Protein AF-A0A7X8E160-F1 (afdb_monomer)

Structure (mmCIF, N/CA/C/O backbone):
data_AF-A0A7X8E160-F1
#
_entry.id   AF-A0A7X8E160-F1
#
loop_
_atom_site.group_PDB
_atom_site.id
_atom_site.type_symbol
_atom_site.label_atom_id
_atom_site.label_alt_id
_atom_site.label_comp_id
_atom_site.label_asym_id
_atom_site.label_entity_id
_atom_site.label_seq_id
_atom_site.pdbx_PDB_ins_cod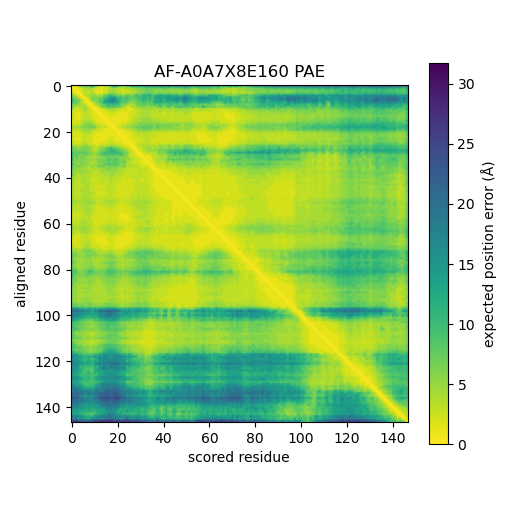e
_atom_site.Cartn_x
_atom_site.Cartn_y
_atom_site.Cartn_z
_atom_site.occupancy
_atom_site.B_iso_or_equiv
_atom_site.auth_seq_id
_atom_site.auth_comp_id
_atom_site.auth_asym_id
_atom_site.auth_atom_id
_atom_site.pdbx_PDB_model_num
ATOM 1 N N . MET A 1 1 ? -22.029 -0.837 1.618 1.00 83.19 1 MET A N 1
ATOM 2 C CA . MET A 1 1 ? -20.643 -0.460 1.248 1.00 83.19 1 MET A CA 1
ATOM 3 C C . MET A 1 1 ? -20.692 0.790 0.393 1.00 83.19 1 MET A C 1
ATOM 5 O O . MET A 1 1 ? -21.589 0.879 -0.434 1.00 83.19 1 MET A O 1
ATOM 9 N N . ALA A 1 2 ? -19.753 1.718 0.572 1.00 87.62 2 ALA A N 1
ATOM 10 C CA . ALA A 1 2 ? -19.629 2.922 -0.254 1.00 87.62 2 ALA A CA 1
ATOM 11 C C . ALA A 1 2 ? -18.237 2.970 -0.908 1.00 87.62 2 ALA A C 1
ATOM 13 O O . ALA A 1 2 ? -17.261 2.653 -0.225 1.00 87.62 2 ALA A O 1
ATOM 14 N N . PRO A 1 3 ? -18.114 3.305 -2.206 1.00 89.56 3 PRO A N 1
ATOM 15 C CA . PRO A 1 3 ? -16.815 3.401 -2.864 1.00 89.56 3 PRO A CA 1
ATOM 16 C C . PRO A 1 3 ? -16.003 4.573 -2.305 1.00 89.56 3 PRO A C 1
ATOM 18 O O . PRO A 1 3 ? -16.549 5.638 -2.018 1.00 89.56 3 PRO A O 1
ATOM 21 N N . LEU A 1 4 ? -14.695 4.372 -2.174 1.00 86.88 4 LEU A N 1
ATOM 22 C CA . LEU A 1 4 ? -13.735 5.407 -1.807 1.00 86.88 4 LEU A CA 1
ATOM 23 C C . LEU A 1 4 ? -12.943 5.803 -3.049 1.00 86.88 4 LEU A C 1
ATOM 25 O O . LEU A 1 4 ? -12.505 4.950 -3.821 1.00 86.88 4 LEU A O 1
ATOM 29 N N . SER A 1 5 ? -12.766 7.105 -3.240 1.00 77.06 5 SER A N 1
ATOM 30 C CA . SER A 1 5 ? -11.928 7.642 -4.308 1.00 77.06 5 SER A CA 1
ATOM 31 C C . SER A 1 5 ? -10.453 7.357 -4.029 1.00 77.06 5 SER A C 1
ATOM 33 O O . SER A 1 5 ? -9.980 7.603 -2.922 1.00 77.06 5 SER A O 1
ATOM 35 N N . GLY A 1 6 ? -9.720 6.902 -5.047 1.00 66.00 6 GLY A N 1
ATOM 36 C CA . GLY A 1 6 ? -8.268 6.731 -4.992 1.00 66.00 6 GLY A CA 1
ATOM 37 C C . GLY A 1 6 ? -7.794 5.362 -5.482 1.00 66.00 6 GLY A C 1
ATOM 38 O O . GLY A 1 6 ? -8.471 4.353 -5.304 1.00 66.00 6 GLY A O 1
ATOM 39 N N . GLY A 1 7 ? -6.598 5.346 -6.078 1.00 66.19 7 GLY A N 1
ATOM 40 C CA . GLY A 1 7 ? -5.956 4.149 -6.629 1.00 66.19 7 GLY A CA 1
ATOM 41 C C . GLY A 1 7 ? -6.410 3.813 -8.053 1.00 66.19 7 GLY A C 1
ATOM 42 O O . GLY A 1 7 ? -7.596 3.743 -8.349 1.00 66.19 7 GLY A O 1
ATOM 43 N N . THR A 1 8 ? -5.452 3.583 -8.952 1.00 67.06 8 THR A N 1
ATOM 44 C CA . THR A 1 8 ? -5.711 3.117 -10.330 1.00 67.06 8 THR A CA 1
ATOM 45 C C . THR A 1 8 ? -5.777 1.592 -10.425 1.00 67.06 8 THR A C 1
ATOM 47 O O . THR A 1 8 ? -6.452 1.048 -11.292 1.00 67.06 8 THR A O 1
ATOM 50 N N . THR A 1 9 ? -5.086 0.891 -9.524 1.00 71.06 9 THR A N 1
ATOM 51 C CA . THR A 1 9 ? -4.893 -0.569 -9.560 1.00 71.06 9 THR A CA 1
ATOM 52 C C . THR A 1 9 ? -5.645 -1.326 -8.471 1.00 71.06 9 THR A C 1
ATOM 54 O O . THR A 1 9 ? -5.847 -2.529 -8.595 1.00 71.06 9 THR A O 1
ATOM 57 N N . ASN A 1 10 ? -6.073 -0.661 -7.401 1.00 80.44 10 ASN A N 1
ATOM 58 C CA . ASN A 1 10 ? -6.889 -1.275 -6.357 1.00 80.44 10 ASN A CA 1
ATOM 59 C C . ASN A 1 10 ? -8.145 -0.441 -6.170 1.00 80.44 10 ASN A C 1
ATOM 61 O O . ASN A 1 10 ? -8.089 0.784 -6.236 1.00 80.44 10 ASN A O 1
ATOM 65 N N . ARG A 1 11 ? -9.258 -1.111 -5.895 1.00 89.31 11 ARG A N 1
ATOM 66 C CA . ARG A 1 11 ? -10.513 -0.450 -5.559 1.00 89.31 11 ARG A CA 1
ATOM 67 C C . ARG A 1 11 ? -10.679 -0.482 -4.044 1.00 89.31 11 ARG A C 1
ATOM 69 O O . ARG A 1 11 ? -10.377 -1.497 -3.412 1.00 89.31 11 ARG A O 1
ATOM 76 N N . SER A 1 12 ? -11.125 0.628 -3.471 1.00 91.56 12 SER A N 1
ATOM 77 C CA . SER A 1 12 ? -11.318 0.768 -2.030 1.00 91.56 12 SER A CA 1
ATOM 78 C C . SER A 1 12 ? -12.769 1.102 -1.710 1.00 91.56 12 SER A C 1
ATOM 80 O O . SER A 1 12 ? -13.423 1.833 -2.452 1.00 91.56 12 SER A O 1
ATOM 82 N N . TRP A 1 13 ? -13.272 0.576 -0.598 1.00 93.44 13 TRP A N 1
ATOM 83 C CA . TRP A 1 13 ? -14.622 0.826 -0.111 1.00 93.44 13 TRP A CA 1
ATOM 84 C C . TRP A 1 13 ? -14.626 1.013 1.395 1.00 93.44 13 TRP A C 1
ATOM 86 O O . TRP A 1 13 ? -13.906 0.335 2.125 1.00 93.44 13 TRP A O 1
ATOM 96 N N . GLN A 1 14 ? -15.537 1.854 1.864 1.00 94.81 14 GLN A N 1
ATOM 97 C CA . GLN A 1 14 ? -15.988 1.812 3.240 1.00 94.81 14 GLN A CA 1
ATOM 98 C C . GLN A 1 14 ? -16.995 0.667 3.382 1.00 94.81 14 GLN A C 1
ATOM 100 O O . GLN A 1 14 ? -18.066 0.660 2.756 1.00 94.81 14 GLN A O 1
ATOM 105 N N . LEU A 1 15 ? -16.661 -0.300 4.228 1.00 96.00 15 LEU A N 1
ATOM 106 C CA . LEU A 1 15 ? -17.572 -1.335 4.693 1.00 96.00 15 LEU A CA 1
ATOM 107 C C . LEU A 1 15 ? -18.143 -0.901 6.046 1.00 96.00 15 LEU A C 1
ATOM 109 O O . LEU A 1 15 ? -17.419 -0.429 6.916 1.00 96.00 15 LEU A O 1
ATOM 113 N N . THR A 1 16 ? -19.454 -1.015 6.220 1.00 96.31 16 THR A N 1
ATOM 114 C CA . THR A 1 16 ? -20.136 -0.729 7.487 1.00 96.31 16 THR A CA 1
ATOM 115 C C . THR A 1 16 ? -20.971 -1.944 7.837 1.00 96.31 16 THR A C 1
ATOM 117 O O . THR A 1 16 ? -21.665 -2.480 6.976 1.00 96.31 16 THR A O 1
ATOM 120 N N . THR A 1 17 ? -20.822 -2.393 9.074 1.00 94.31 17 THR A N 1
ATOM 121 C CA . THR A 1 17 ? -21.442 -3.585 9.656 1.00 94.31 17 THR A CA 1
ATOM 122 C C . THR A 1 17 ? -21.891 -3.245 11.075 1.00 94.31 17 THR A C 1
ATOM 124 O O . THR A 1 17 ? -21.490 -2.205 11.605 1.00 94.31 17 THR A O 1
ATOM 127 N N . ASP A 1 18 ? -22.622 -4.144 11.723 1.00 95.69 18 ASP A N 1
ATOM 128 C CA . ASP A 1 18 ? -23.023 -3.974 13.125 1.00 95.69 18 ASP A CA 1
ATOM 129 C C . ASP A 1 18 ? -21.815 -3.896 14.075 1.00 95.69 18 ASP A C 1
ATOM 131 O O . ASP A 1 18 ? -21.879 -3.250 15.118 1.00 95.69 18 ASP A O 1
ATOM 135 N N . SER A 1 19 ? -20.677 -4.491 13.694 1.00 93.06 19 SER A N 1
ATOM 136 C CA . SER A 1 19 ? -19.429 -4.447 14.465 1.00 93.06 19 SER A CA 1
ATOM 137 C C . SER A 1 19 ? -18.571 -3.204 14.199 1.00 93.06 19 SER A C 1
ATOM 139 O O . SER A 1 19 ? -17.517 -3.049 14.817 1.00 93.06 19 SER A O 1
ATOM 141 N N . GLY A 1 20 ? -18.991 -2.318 13.287 1.00 95.00 20 GLY A N 1
ATOM 142 C CA . GLY A 1 20 ? -18.323 -1.049 13.007 1.00 95.00 20 GLY A CA 1
ATOM 143 C C . GLY A 1 20 ? -18.010 -0.794 11.532 1.00 95.00 20 GLY A C 1
ATOM 144 O O . GLY A 1 20 ? -18.577 -1.401 10.615 1.00 95.00 20 GLY A O 1
ATOM 145 N N . ARG A 1 21 ? -17.105 0.168 11.313 1.00 97.12 21 ARG A N 1
ATOM 146 C CA . ARG A 1 21 ? -16.632 0.600 9.991 1.00 97.12 21 ARG A CA 1
ATOM 147 C C . ARG A 1 21 ? -15.249 0.033 9.708 1.00 97.12 21 ARG A C 1
ATOM 149 O O . ARG A 1 21 ? -14.405 -0.002 10.598 1.00 97.12 21 ARG A O 1
ATOM 156 N N . TYR A 1 22 ? -15.017 -0.326 8.452 1.00 97.06 22 TYR A N 1
ATOM 157 C CA . TYR A 1 22 ? -13.760 -0.892 7.978 1.00 97.06 22 TYR A CA 1
ATOM 158 C C . TYR A 1 22 ? -13.402 -0.355 6.600 1.00 97.06 22 TYR A C 1
ATOM 160 O O . TYR A 1 22 ? -14.279 0.004 5.806 1.00 97.06 22 TYR A O 1
ATOM 168 N N . TRP A 1 23 ? -12.109 -0.364 6.297 1.00 95.19 23 TRP A N 1
ATOM 169 C CA . TRP A 1 23 ? -11.612 -0.114 4.952 1.00 95.19 23 TRP A CA 1
ATOM 170 C C . TRP A 1 23 ? -11.425 -1.444 4.223 1.00 95.19 23 TRP A C 1
ATOM 172 O O . TRP A 1 23 ? -10.592 -2.263 4.608 1.00 95.19 23 TRP A O 1
ATOM 182 N N . LEU A 1 24 ? -12.187 -1.664 3.155 1.00 94.88 24 LEU A N 1
ATOM 183 C CA . LEU A 1 24 ? -12.037 -2.817 2.273 1.00 94.88 24 LEU A CA 1
ATOM 184 C C . LEU A 1 24 ? -11.225 -2.418 1.042 1.00 94.88 24 LEU A C 1
ATOM 186 O O . LEU A 1 24 ? -11.628 -1.528 0.299 1.00 94.88 24 LEU A O 1
ATOM 190 N N . ARG A 1 25 ? -10.127 -3.123 0.784 1.00 93.38 25 ARG A N 1
ATOM 191 C CA . ARG A 1 25 ? -9.358 -3.051 -0.462 1.00 93.38 25 ARG A CA 1
ATOM 192 C C . ARG A 1 25 ? -9.573 -4.341 -1.248 1.00 93.38 25 ARG A C 1
ATOM 194 O O . ARG A 1 25 ? -9.334 -5.428 -0.722 1.00 93.38 25 ARG A O 1
ATOM 201 N N . LEU A 1 26 ? -9.987 -4.207 -2.508 1.00 91.81 26 LEU A N 1
ATOM 202 C CA . LEU A 1 26 ? -9.973 -5.301 -3.481 1.00 91.81 26 LEU A CA 1
ATOM 203 C C . LEU A 1 26 ? -8.882 -5.041 -4.520 1.00 91.81 26 LEU A C 1
ATOM 205 O O . LEU A 1 26 ? -8.802 -3.962 -5.117 1.00 91.81 26 LEU A O 1
ATOM 209 N N . GLY A 1 27 ? -8.033 -6.043 -4.709 1.00 86.75 27 GLY A N 1
ATOM 210 C CA . GLY A 1 27 ? -6.969 -6.048 -5.698 1.00 86.75 27 GLY A CA 1
ATOM 211 C C . GLY A 1 27 ? -7.474 -6.059 -7.143 1.00 86.75 27 GLY A C 1
ATOM 212 O O . GLY A 1 27 ? -8.633 -6.376 -7.409 1.00 86.75 27 GLY A O 1
ATOM 213 N N . CYS A 1 28 ? -6.590 -5.718 -8.083 1.00 84.56 28 CYS A N 1
ATOM 214 C CA . CYS A 1 28 ? -6.819 -5.952 -9.508 1.00 84.56 28 CYS A CA 1
ATOM 215 C C . CYS A 1 28 ? -6.905 -7.450 -9.838 1.00 84.56 28 CYS A C 1
ATOM 217 O O . CYS A 1 28 ? -6.362 -8.284 -9.115 1.00 84.56 28 CYS A O 1
ATOM 219 N N . GLU A 1 29 ? -7.548 -7.757 -10.966 1.00 78.31 29 GLU A N 1
ATOM 220 C CA . GLU A 1 29 ? -7.774 -9.126 -11.453 1.00 78.31 29 GLU A CA 1
ATOM 221 C C . GLU A 1 29 ? -6.493 -9.842 -11.908 1.00 78.31 29 GLU A C 1
ATOM 223 O O . GLU A 1 29 ? -6.439 -11.062 -11.832 1.00 78.31 29 GLU A O 1
ATOM 228 N N . ALA A 1 30 ? -5.460 -9.102 -12.331 1.00 80.25 30 ALA A N 1
ATOM 229 C CA . ALA A 1 30 ? -4.198 -9.657 -12.834 1.00 80.25 30 ALA A CA 1
ATOM 230 C C . ALA A 1 30 ? -2.974 -9.019 -12.138 1.00 80.25 30 ALA A C 1
ATOM 232 O O . ALA A 1 30 ? -2.258 -8.213 -12.746 1.00 80.25 30 ALA A O 1
ATOM 233 N N . PRO A 1 31 ? -2.754 -9.286 -10.834 1.00 79.38 31 PRO A N 1
ATOM 234 C CA . PRO A 1 31 ? -1.653 -8.698 -10.067 1.00 79.38 31 PRO A CA 1
ATOM 235 C C . PRO A 1 31 ? -0.272 -9.092 -10.605 1.00 79.38 31 PRO A C 1
ATOM 237 O O . PRO A 1 31 ? 0.649 -8.277 -10.576 1.00 79.38 31 PRO A O 1
ATOM 240 N N . GLU A 1 32 ? -0.129 -10.299 -11.150 1.00 81.75 32 GLU A N 1
ATOM 241 C CA . GLU A 1 32 ? 1.109 -10.803 -11.743 1.00 81.75 32 GLU A CA 1
ATOM 242 C C . GLU A 1 32 ? 1.553 -9.989 -12.957 1.00 81.75 32 GLU A C 1
ATOM 244 O O . GLU A 1 32 ? 2.747 -9.761 -13.112 1.00 81.75 32 GLU A O 1
ATOM 249 N N . ARG A 1 33 ? 0.616 -9.456 -13.756 1.00 82.19 33 ARG A N 1
ATOM 250 C CA . ARG A 1 33 ? 0.928 -8.545 -14.874 1.00 82.19 33 ARG A CA 1
ATOM 251 C C . ARG A 1 33 ? 1.529 -7.222 -14.409 1.00 82.19 33 ARG A C 1
ATOM 253 O O . ARG A 1 33 ? 2.174 -6.528 -15.188 1.00 82.19 33 ARG A O 1
ATOM 260 N N . LEU A 1 34 ? 1.305 -6.859 -13.152 1.00 81.50 34 LEU A N 1
ATOM 261 C CA . LEU A 1 34 ? 1.871 -5.666 -12.534 1.00 81.50 34 LEU A CA 1
ATOM 262 C C . LEU A 1 34 ? 3.099 -5.988 -11.670 1.00 81.50 34 LEU A C 1
ATOM 264 O O . LEU A 1 34 ? 3.590 -5.103 -10.969 1.00 81.50 34 LEU A O 1
ATOM 268 N N . GLY A 1 35 ? 3.564 -7.246 -11.675 1.00 82.56 35 GLY A N 1
ATOM 269 C CA . GLY A 1 35 ? 4.615 -7.750 -10.789 1.00 82.56 35 GLY A CA 1
ATOM 270 C C . GLY A 1 35 ? 4.271 -7.633 -9.298 1.00 82.56 35 GLY A C 1
ATOM 271 O O . GLY A 1 35 ? 5.164 -7.497 -8.467 1.00 82.56 35 GLY A O 1
ATOM 272 N N . ILE A 1 36 ? 2.982 -7.646 -8.939 1.00 83.88 36 ILE A N 1
ATOM 273 C CA . ILE A 1 36 ? 2.530 -7.510 -7.550 1.00 83.88 36 ILE A CA 1
ATOM 274 C C . ILE A 1 36 ? 2.574 -8.872 -6.850 1.00 83.88 36 ILE A C 1
ATOM 276 O O . ILE A 1 36 ? 1.837 -9.793 -7.205 1.00 83.88 36 ILE A O 1
ATOM 280 N N . ASN A 1 37 ? 3.358 -8.966 -5.775 1.00 85.50 37 ASN A N 1
ATOM 281 C CA . ASN A 1 37 ? 3.348 -10.108 -4.863 1.00 85.50 37 ASN A CA 1
ATOM 282 C C . ASN A 1 37 ? 2.459 -9.821 -3.639 1.00 85.50 37 ASN A C 1
ATOM 284 O O . ASN A 1 37 ? 2.863 -9.135 -2.701 1.00 85.50 37 ASN A O 1
ATOM 288 N N . ARG A 1 38 ? 1.249 -10.394 -3.621 1.00 86.50 38 ARG A N 1
ATOM 289 C CA . ARG A 1 38 ? 0.258 -10.174 -2.549 1.00 86.50 38 ARG A CA 1
ATOM 290 C C . ARG A 1 38 ? 0.697 -10.688 -1.172 1.00 86.50 38 ARG A C 1
ATOM 292 O O . ARG A 1 38 ? 0.262 -10.141 -0.162 1.00 86.50 38 ARG A O 1
ATOM 299 N N . HIS A 1 39 ? 1.546 -11.716 -1.111 1.00 86.81 39 HIS A N 1
ATOM 300 C CA . HIS A 1 39 ? 2.075 -12.208 0.165 1.00 86.81 39 HIS A CA 1
ATOM 301 C C . HIS A 1 39 ? 3.102 -11.227 0.735 1.00 86.81 39 HIS A C 1
ATOM 303 O O . HIS A 1 39 ? 3.044 -10.905 1.920 1.00 86.81 39 HIS A O 1
ATOM 309 N N . GLN A 1 40 ? 3.979 -10.686 -0.117 1.00 85.94 40 GLN A N 1
ATOM 310 C CA . GLN A 1 40 ? 4.931 -9.649 0.284 1.00 85.94 40 GLN A CA 1
ATOM 311 C C . GLN A 1 40 ? 4.213 -8.357 0.700 1.00 85.94 40 GLN A C 1
ATOM 313 O O . GLN A 1 40 ? 4.556 -7.799 1.739 1.00 85.94 40 GLN A O 1
ATOM 318 N N . GLU A 1 41 ? 3.171 -7.929 -0.030 1.00 88.00 41 GLU A N 1
ATOM 319 C CA . GLU A 1 41 ? 2.323 -6.795 0.381 1.00 88.00 41 GLU A CA 1
ATOM 320 C C . GLU A 1 41 ? 1.717 -7.019 1.775 1.00 88.00 41 GLU A C 1
ATOM 322 O O . GLU A 1 41 ? 1.754 -6.121 2.614 1.00 88.00 41 GLU A O 1
ATOM 327 N N . LEU A 1 42 ? 1.179 -8.217 2.040 1.00 91.19 42 LEU A N 1
ATOM 328 C CA . LEU A 1 42 ? 0.581 -8.542 3.335 1.00 91.19 42 LEU A CA 1
ATOM 329 C C . LEU A 1 42 ? 1.617 -8.490 4.467 1.00 91.19 42 LEU A C 1
ATOM 331 O O . LEU A 1 42 ? 1.353 -7.900 5.514 1.00 91.19 42 LEU A O 1
ATOM 335 N N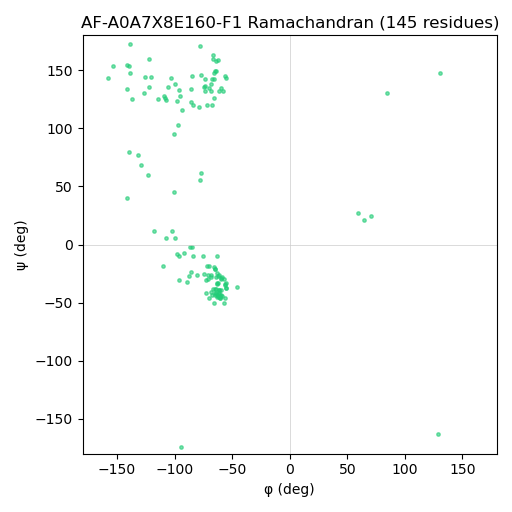 . MET A 1 43 ? 2.797 -9.077 4.253 1.00 90.19 43 MET A N 1
ATOM 336 C CA . MET A 1 43 ? 3.891 -9.053 5.227 1.00 90.19 43 MET A CA 1
ATOM 337 C C . MET A 1 43 ? 4.380 -7.629 5.507 1.00 90.19 43 MET A C 1
ATOM 339 O O . MET A 1 43 ? 4.575 -7.263 6.665 1.00 90.19 43 MET A O 1
ATOM 343 N N . ALA A 1 44 ? 4.560 -6.821 4.459 1.00 89.31 44 ALA A N 1
ATOM 344 C CA . ALA A 1 44 ? 4.962 -5.423 4.578 1.00 89.31 44 ALA A CA 1
ATOM 345 C C . ALA A 1 44 ? 3.923 -4.603 5.357 1.00 89.31 44 ALA A C 1
ATOM 347 O O . ALA A 1 44 ? 4.279 -3.871 6.282 1.00 89.31 44 ALA A O 1
ATOM 348 N N . HIS A 1 45 ? 2.635 -4.778 5.044 1.00 92.44 45 HIS A N 1
ATOM 349 C CA . HIS A 1 45 ? 1.547 -4.092 5.744 1.00 92.44 45 HIS A CA 1
ATOM 350 C C . HIS A 1 45 ? 1.485 -4.490 7.220 1.00 92.44 45 HIS A C 1
ATOM 352 O O . HIS A 1 45 ? 1.344 -3.625 8.080 1.00 92.44 45 HIS A O 1
ATOM 358 N N . HIS A 1 46 ? 1.634 -5.780 7.531 1.00 92.56 46 HIS A N 1
ATOM 359 C CA . HIS A 1 46 ? 1.649 -6.258 8.913 1.00 92.56 46 HIS A CA 1
ATOM 360 C C . HIS A 1 46 ? 2.799 -5.636 9.718 1.00 92.56 46 HIS A C 1
ATOM 362 O O . HIS A 1 46 ? 2.575 -5.141 10.821 1.00 92.56 46 HIS A O 1
ATOM 368 N N . ALA A 1 47 ? 4.012 -5.602 9.156 1.00 92.44 47 ALA A N 1
ATOM 369 C CA . ALA A 1 47 ? 5.171 -4.995 9.810 1.00 92.44 47 ALA A CA 1
ATOM 370 C C . ALA A 1 47 ? 4.965 -3.490 10.064 1.00 92.44 47 ALA A C 1
ATOM 372 O O . ALA A 1 47 ? 5.246 -2.999 11.155 1.00 92.44 47 ALA A O 1
ATOM 373 N N . ALA A 1 48 ? 4.410 -2.764 9.088 1.00 93.19 48 ALA A N 1
ATOM 374 C CA . ALA A 1 48 ? 4.081 -1.349 9.246 1.00 93.19 48 ALA A CA 1
ATOM 375 C C . ALA A 1 48 ? 2.984 -1.115 10.301 1.00 93.19 48 ALA A C 1
ATOM 377 O O . ALA A 1 48 ? 3.071 -0.167 11.082 1.00 93.19 48 ALA A O 1
ATOM 378 N N . ALA A 1 49 ? 1.974 -1.986 10.367 1.00 94.38 49 ALA A N 1
ATOM 379 C CA . ALA A 1 49 ? 0.902 -1.887 11.354 1.00 94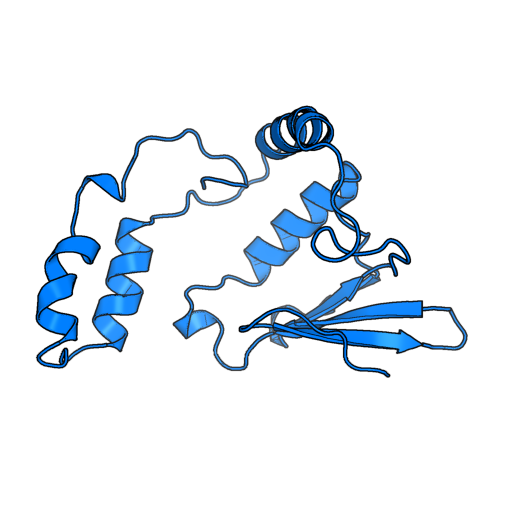.38 49 ALA A CA 1
ATOM 380 C C . ALA A 1 49 ? 1.407 -2.116 12.788 1.00 94.38 49 ALA A C 1
ATOM 382 O O . ALA A 1 49 ? 0.996 -1.399 13.698 1.00 94.38 49 ALA A O 1
ATOM 383 N N . GLN A 1 50 ? 2.350 -3.044 12.992 1.00 93.12 50 GLN A N 1
ATOM 384 C CA . GLN A 1 50 ? 2.949 -3.318 14.308 1.00 93.12 50 GLN A CA 1
ATOM 385 C C . GLN A 1 50 ? 3.652 -2.102 14.927 1.00 93.12 50 GLN A C 1
ATOM 387 O O . GLN A 1 50 ? 3.690 -1.982 16.148 1.00 93.12 50 GLN A O 1
ATOM 392 N N . ILE A 1 51 ? 4.177 -1.194 14.100 1.00 93.19 51 ILE A N 1
ATOM 393 C CA . ILE A 1 51 ? 4.821 0.048 14.552 1.00 93.19 51 ILE A CA 1
ATOM 394 C C . ILE A 1 51 ? 3.921 1.286 14.398 1.00 93.19 51 ILE A C 1
ATOM 396 O O . ILE A 1 51 ? 4.389 2.418 14.519 1.00 93.19 51 ILE A O 1
ATOM 400 N N . GLY A 1 52 ? 2.628 1.089 14.119 1.00 93.50 52 GLY A N 1
ATOM 401 C CA . GLY A 1 52 ? 1.643 2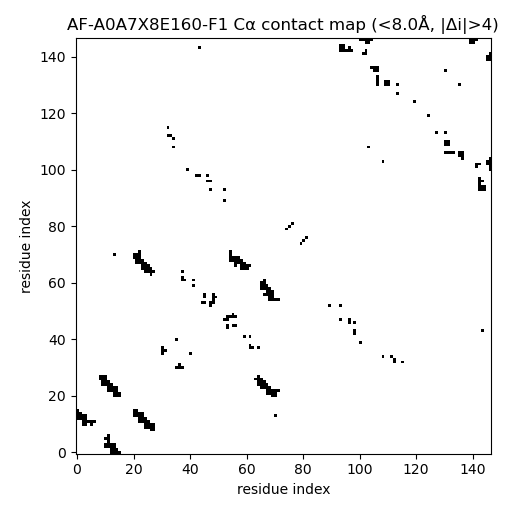.168 14.015 1.00 93.50 52 GLY A CA 1
ATOM 402 C C . GLY A 1 52 ? 1.801 3.065 12.782 1.00 93.50 52 GLY A C 1
ATOM 403 O O . GLY A 1 52 ? 1.386 4.222 12.818 1.00 93.50 52 GLY A O 1
ATOM 404 N N . LEU A 1 53 ? 2.415 2.564 11.704 1.00 93.56 53 LEU A N 1
ATOM 405 C CA . LEU A 1 53 ? 2.527 3.268 10.416 1.00 93.56 53 LEU A CA 1
ATOM 406 C C . LEU A 1 53 ? 1.449 2.864 9.402 1.00 93.56 53 LEU A C 1
ATOM 408 O O . LEU A 1 53 ? 1.318 3.504 8.361 1.00 93.56 53 LEU A O 1
ATOM 412 N N . ALA A 1 54 ? 0.679 1.819 9.692 1.00 93.88 54 ALA A N 1
ATOM 413 C CA . ALA A 1 54 ? -0.444 1.373 8.879 1.00 93.88 54 ALA A CA 1
ATOM 414 C C . ALA A 1 54 ? -1.621 0.960 9.780 1.00 93.88 54 ALA A C 1
ATOM 416 O O . ALA A 1 54 ? -1.397 0.558 10.924 1.00 93.88 54 ALA A O 1
ATOM 417 N N . PRO A 1 55 ? -2.874 1.033 9.296 1.00 95.31 55 PRO A N 1
ATOM 418 C CA . PRO A 1 55 ? -4.020 0.525 10.045 1.00 95.31 55 PRO A CA 1
ATOM 419 C C . PRO A 1 55 ? -3.931 -0.996 10.207 1.00 95.31 55 PRO A C 1
ATOM 421 O O . PRO A 1 55 ? -3.410 -1.698 9.330 1.00 95.31 55 PRO A O 1
ATOM 424 N N . ALA A 1 56 ? -4.468 -1.509 11.315 1.00 96.69 56 ALA A N 1
ATOM 425 C CA . ALA A 1 56 ? -4.424 -2.931 11.619 1.00 96.69 56 ALA A CA 1
ATOM 426 C C . ALA A 1 56 ? -5.250 -3.753 10.621 1.00 96.69 56 ALA A C 1
ATOM 428 O O . ALA A 1 56 ? -6.283 -3.313 10.111 1.00 96.69 56 ALA A O 1
ATOM 429 N N . ILE A 1 57 ? -4.790 -4.976 10.363 1.00 97.19 57 ILE A N 1
ATOM 430 C CA . ILE A 1 57 ? -5.459 -5.920 9.470 1.00 97.19 57 ILE A CA 1
ATOM 431 C C . ILE A 1 57 ? -6.517 -6.680 10.265 1.00 97.19 57 ILE A C 1
ATOM 433 O O . ILE A 1 57 ? -6.204 -7.344 11.249 1.00 97.19 57 ILE A O 1
ATOM 437 N N . ARG A 1 58 ? -7.771 -6.609 9.816 1.00 96.69 58 ARG A N 1
ATOM 438 C CA . ARG A 1 58 ? -8.903 -7.342 10.408 1.00 96.69 58 ARG A CA 1
ATOM 439 C C . ARG A 1 58 ? -9.184 -8.645 9.680 1.00 96.69 58 ARG A C 1
ATOM 441 O O . ARG A 1 58 ? -9.625 -9.611 10.290 1.00 96.69 58 ARG A O 1
ATOM 448 N N . PHE A 1 59 ? -8.910 -8.675 8.380 1.00 96.12 59 PHE A N 1
ATOM 449 C CA . PHE A 1 59 ? -9.017 -9.871 7.558 1.00 96.12 59 PHE A CA 1
ATOM 450 C C . PHE A 1 59 ? -8.146 -9.724 6.309 1.00 96.12 59 PHE A C 1
ATOM 452 O O . PHE A 1 59 ? -8.066 -8.643 5.727 1.00 96.12 59 PHE A O 1
ATOM 459 N N . ALA A 1 60 ? -7.525 -10.811 5.861 1.00 95.94 60 ALA A N 1
ATOM 460 C CA . ALA A 1 60 ? -6.791 -10.838 4.604 1.00 95.94 60 ALA A CA 1
ATOM 461 C C . ALA A 1 60 ? -7.017 -12.169 3.883 1.00 95.94 60 ALA A C 1
ATOM 463 O O . ALA A 1 60 ? -6.888 -13.239 4.473 1.00 95.94 60 ALA A O 1
ATOM 464 N N . LYS A 1 61 ? -7.299 -12.094 2.581 1.00 94.75 61 LYS A N 1
ATOM 465 C CA . LYS A 1 61 ? -7.321 -13.238 1.662 1.00 94.75 61 LYS A CA 1
ATOM 466 C C . LYS A 1 61 ? -6.520 -12.873 0.405 1.00 94.75 61 LYS A C 1
ATOM 468 O O . LYS A 1 61 ? -7.118 -12.533 -0.622 1.00 94.75 61 LYS A O 1
ATOM 473 N N . PRO A 1 62 ? -5.172 -12.902 0.472 1.00 89.94 62 PRO A N 1
ATOM 474 C CA . PRO A 1 62 ? -4.284 -12.411 -0.588 1.00 89.94 62 PRO A CA 1
ATOM 475 C C . PRO A 1 62 ? -4.540 -13.043 -1.955 1.00 89.94 62 PRO A C 1
ATOM 477 O O . PRO A 1 62 ? -4.515 -12.344 -2.963 1.00 89.94 62 PRO A O 1
ATOM 480 N N . GLN A 1 63 ? -4.862 -14.340 -1.991 1.00 87.44 63 GLN A N 1
ATOM 481 C CA . GLN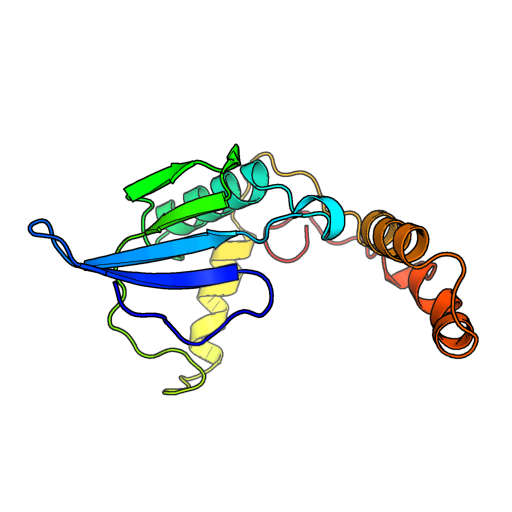 A 1 63 ? -5.133 -15.081 -3.231 1.00 87.44 63 GLN A CA 1
ATOM 482 C C . GLN A 1 63 ? -6.400 -14.591 -3.945 1.00 87.44 63 GLN A C 1
ATOM 484 O O . GLN A 1 63 ? -6.577 -14.846 -5.126 1.00 87.44 63 GLN A O 1
ATOM 489 N N . HIS A 1 64 ? -7.288 -13.900 -3.225 1.00 89.12 64 HIS A N 1
ATOM 490 C CA . HIS A 1 64 ? -8.504 -13.292 -3.771 1.00 89.12 64 HIS A CA 1
ATOM 491 C C . HIS A 1 64 ? -8.384 -11.761 -3.849 1.00 89.12 64 HIS A C 1
ATOM 493 O O . HIS A 1 64 ? -9.362 -11.077 -4.135 1.00 89.12 64 HIS A O 1
ATOM 499 N N . GLY A 1 65 ? -7.207 -11.206 -3.532 1.00 90.00 65 GLY A N 1
ATOM 500 C CA . GLY A 1 65 ? -6.977 -9.766 -3.486 1.00 90.00 65 GLY A CA 1
ATOM 501 C C . GLY A 1 65 ? -7.789 -9.032 -2.416 1.00 90.00 65 GLY A C 1
ATOM 502 O O . GLY A 1 65 ? -7.985 -7.830 -2.554 1.00 90.00 65 GLY A O 1
ATOM 503 N N . ILE A 1 66 ? -8.282 -9.716 -1.379 1.00 93.50 66 ILE A N 1
ATOM 504 C CA . ILE A 1 66 ? -9.125 -9.107 -0.340 1.00 93.50 66 ILE A CA 1
ATOM 505 C C . ILE A 1 66 ? -8.257 -8.696 0.848 1.00 93.50 66 ILE A C 1
ATOM 507 O O . ILE A 1 66 ? -7.545 -9.530 1.413 1.00 93.50 66 ILE A O 1
ATOM 511 N N . LEU A 1 67 ? -8.372 -7.438 1.267 1.00 95.25 67 LEU A N 1
ATOM 512 C CA . LEU A 1 67 ? -7.767 -6.921 2.491 1.00 95.25 67 LEU A CA 1
ATOM 513 C C . LEU A 1 67 ? -8.769 -6.022 3.223 1.00 95.25 67 LEU A C 1
ATOM 515 O O . LEU A 1 67 ? -9.297 -5.076 2.641 1.00 95.25 67 LEU A O 1
ATOM 519 N N . LEU A 1 68 ? -9.024 -6.323 4.493 1.00 96.19 68 LEU A N 1
ATOM 520 C CA . LEU A 1 68 ? -9.885 -5.552 5.381 1.00 96.19 68 LEU A CA 1
ATOM 521 C C . LEU A 1 68 ? -9.043 -4.949 6.503 1.00 96.19 68 LEU A C 1
ATOM 523 O O . LEU A 1 68 ? -8.343 -5.675 7.214 1.00 96.19 68 LEU A O 1
ATOM 527 N N . LEU A 1 69 ? -9.132 -3.635 6.664 1.00 96.88 69 LEU A N 1
ATOM 528 C CA . LEU A 1 69 ? -8.344 -2.853 7.610 1.00 96.88 69 LEU A CA 1
ATOM 529 C C . LEU A 1 69 ? -9.258 -2.090 8.570 1.00 96.88 69 LEU A C 1
ATOM 531 O O . LEU A 1 69 ? -10.428 -1.834 8.258 1.00 96.88 69 LEU A O 1
ATOM 535 N N . ASP A 1 70 ? -8.706 -1.692 9.713 1.00 97.06 70 ASP A N 1
ATOM 536 C CA . ASP A 1 70 ? -9.355 -0.711 10.580 1.00 97.06 70 ASP A CA 1
ATOM 537 C C . ASP A 1 70 ? -9.672 0.576 9.810 1.00 97.06 70 ASP A C 1
ATOM 539 O O . ASP A 1 70 ? -8.936 1.005 8.916 1.00 97.06 70 ASP A O 1
ATOM 543 N N . TRP A 1 71 ? -10.815 1.173 10.139 1.00 95.81 71 TRP A N 1
ATOM 544 C CA . TRP A 1 71 ? -11.233 2.432 9.545 1.00 95.81 71 TRP A CA 1
ATOM 545 C C . TRP A 1 71 ? -10.419 3.599 10.102 1.00 95.81 71 TRP A C 1
ATOM 547 O O . TRP A 1 71 ? -10.327 3.766 11.316 1.00 95.81 71 TRP A O 1
ATOM 557 N N . LEU A 1 72 ? -9.916 4.440 9.201 1.00 92.00 72 LEU A N 1
ATOM 558 C CA . LEU A 1 72 ? -9.311 5.731 9.513 1.00 92.00 72 LEU A CA 1
ATOM 559 C C . LEU A 1 72 ? -10.279 6.826 9.060 1.00 92.00 72 LEU A C 1
ATOM 561 O O . LEU A 1 72 ? -10.731 6.829 7.915 1.00 92.00 72 LEU A O 1
ATOM 565 N N . SER A 1 73 ? -10.659 7.714 9.975 1.00 90.31 73 SER A N 1
ATOM 566 C CA . SER A 1 73 ? -11.588 8.821 9.696 1.00 90.31 73 SER A CA 1
ATOM 567 C C . SER A 1 73 ? -10.885 10.111 9.282 1.00 90.31 73 SER A C 1
ATOM 569 O O . SER A 1 73 ? -11.544 11.084 8.918 1.00 90.31 73 SER A O 1
ATOM 571 N N . GLU A 1 74 ? -9.564 10.123 9.372 1.00 88.38 74 GLU A N 1
ATOM 572 C CA . GLU A 1 74 ? -8.702 11.230 9.017 1.00 88.38 74 GLU A CA 1
ATOM 573 C C . GLU A 1 74 ? -8.767 11.505 7.505 1.00 88.38 74 GLU A C 1
ATOM 575 O O . GLU A 1 74 ? -8.853 10.570 6.702 1.00 88.38 74 GLU A O 1
ATOM 580 N N . PRO A 1 75 ? -8.735 12.783 7.088 1.00 85.38 75 PRO A N 1
ATOM 581 C CA . PRO A 1 75 ? -8.671 13.126 5.675 1.00 85.38 75 PRO A CA 1
ATOM 582 C C . PRO A 1 75 ? -7.360 12.635 5.053 1.00 85.38 75 PRO A C 1
ATOM 584 O O . PRO A 1 75 ? -6.314 12.606 5.703 1.00 85.38 75 PRO A O 1
ATOM 587 N N . ASP A 1 76 ? -7.404 12.302 3.764 1.00 85.62 76 ASP A N 1
ATOM 588 C CA . ASP A 1 76 ? -6.183 12.054 3.008 1.00 85.62 76 ASP A CA 1
ATOM 589 C C . ASP A 1 76 ? -5.346 13.340 2.855 1.00 85.62 76 ASP A C 1
ATOM 591 O O . ASP A 1 76 ? -5.845 14.467 2.954 1.00 85.62 76 ASP A O 1
ATOM 595 N N . TRP A 1 77 ? -4.055 13.161 2.568 1.00 86.88 77 TRP A N 1
ATOM 596 C CA . TRP A 1 77 ? -3.108 14.268 2.415 1.00 86.88 77 TRP A CA 1
ATOM 597 C C . TRP A 1 77 ? -3.491 15.246 1.298 1.00 86.88 77 TRP A C 1
ATOM 599 O O . TRP A 1 77 ? -3.165 16.424 1.385 1.00 86.88 77 TRP A O 1
ATOM 609 N N . SER A 1 78 ? -4.176 14.792 0.243 1.00 85.38 78 SER A N 1
ATOM 610 C CA . SER A 1 78 ? -4.576 15.675 -0.860 1.00 85.38 78 SER A CA 1
ATOM 611 C C . SER A 1 78 ? -5.684 16.647 -0.449 1.00 85.38 78 SER A C 1
ATOM 613 O O . SER A 1 78 ? -5.745 17.763 -0.961 1.00 85.38 78 SER A O 1
ATOM 615 N N . ARG A 1 79 ? -6.534 16.242 0.502 1.00 88.31 79 ARG A N 1
ATOM 616 C CA . ARG A 1 79 ? -7.649 17.041 1.027 1.00 88.31 79 ARG A CA 1
ATOM 617 C C . ARG A 1 79 ? -7.237 17.913 2.207 1.00 88.31 79 ARG A C 1
ATOM 619 O O . ARG A 1 79 ? -7.790 18.997 2.368 1.00 88.31 79 ARG A O 1
ATOM 626 N N . ALA A 1 80 ? -6.284 17.457 3.016 1.00 90.44 80 ALA A N 1
ATOM 627 C CA . ALA A 1 80 ? -5.734 18.220 4.133 1.00 90.44 80 ALA A CA 1
ATOM 628 C C . ALA A 1 80 ? -4.210 18.019 4.230 1.00 90.44 80 ALA A C 1
ATOM 630 O O . ALA A 1 80 ? -3.742 17.223 5.050 1.00 90.44 80 ALA A O 1
ATOM 631 N N . PRO A 1 81 ? -3.423 18.726 3.398 1.00 89.75 81 PRO A N 1
ATOM 632 C CA . PRO A 1 81 ? -1.971 18.633 3.442 1.00 89.75 81 PRO A CA 1
ATOM 633 C C . PRO A 1 81 ? -1.438 19.085 4.802 1.00 89.75 81 PRO A C 1
ATOM 635 O O . PRO A 1 81 ? -1.813 20.142 5.313 1.00 89.75 81 PRO A O 1
ATOM 638 N N . GLY A 1 82 ? -0.553 18.283 5.388 1.00 86.94 82 GLY A N 1
ATOM 639 C CA . GLY A 1 82 ? 0.167 18.639 6.605 1.00 86.94 82 GLY A CA 1
ATOM 640 C C . GLY A 1 82 ? 1.538 19.248 6.318 1.00 86.94 82 GLY A C 1
ATOM 641 O O . GLY A 1 82 ? 1.944 19.447 5.174 1.00 86.94 82 GLY A O 1
ATOM 642 N N . ASP A 1 83 ? 2.293 19.487 7.386 1.00 91.88 83 ASP A N 1
ATOM 643 C CA . ASP A 1 83 ? 3.715 19.804 7.283 1.00 91.88 83 ASP A CA 1
ATOM 644 C C . ASP A 1 83 ? 4.506 18.549 6.883 1.00 91.88 83 ASP A C 1
ATOM 646 O O . ASP A 1 83 ? 4.508 17.544 7.602 1.00 91.88 83 ASP A O 1
ATOM 650 N N . ILE A 1 84 ? 5.194 18.616 5.741 1.00 91.06 84 ILE A N 1
ATOM 651 C CA . ILE A 1 84 ? 6.017 17.527 5.206 1.00 91.06 84 ILE A CA 1
ATOM 652 C C . ILE A 1 84 ? 7.105 17.087 6.194 1.00 91.06 84 ILE A C 1
ATOM 654 O O . ILE A 1 84 ? 7.447 15.905 6.247 1.00 91.06 84 ILE A O 1
ATOM 658 N N . MET A 1 85 ? 7.600 17.996 7.042 1.00 94.56 85 MET A N 1
ATOM 659 C CA . MET A 1 85 ? 8.621 17.677 8.040 1.00 94.56 85 MET A CA 1
ATOM 660 C C . MET A 1 85 ? 8.121 16.660 9.069 1.00 94.56 85 MET A C 1
ATOM 662 O O . MET A 1 85 ? 8.916 15.892 9.612 1.00 94.56 85 MET A O 1
ATOM 666 N N . ARG A 1 86 ? 6.800 16.559 9.276 1.00 90.56 86 ARG A N 1
ATOM 667 C CA . ARG A 1 86 ? 6.191 15.534 10.138 1.00 90.56 86 ARG A CA 1
ATOM 668 C C . ARG A 1 86 ? 6.272 14.124 9.548 1.00 90.56 86 ARG A C 1
ATOM 670 O O . ARG A 1 86 ? 6.135 13.157 10.297 1.00 90.56 86 ARG A O 1
ATOM 677 N N . LEU A 1 87 ? 6.507 13.984 8.240 1.00 91.31 87 LEU A N 1
ATOM 678 C CA . LEU A 1 87 ? 6.674 12.680 7.591 1.00 91.31 87 LEU A CA 1
ATOM 679 C C . LEU A 1 87 ? 8.083 12.112 7.776 1.00 91.31 87 LEU A C 1
ATOM 681 O O . LEU A 1 87 ? 8.243 10.894 7.775 1.00 91.31 87 LEU A O 1
ATOM 685 N N . ILE A 1 88 ? 9.096 12.961 7.976 1.00 92.44 88 ILE A N 1
ATOM 686 C CA . ILE A 1 88 ? 10.500 12.530 8.030 1.00 92.44 88 ILE A CA 1
ATOM 687 C C . ILE A 1 88 ? 10.745 11.458 9.106 1.00 92.44 88 ILE A C 1
ATOM 689 O O . ILE A 1 88 ? 11.273 10.400 8.758 1.00 92.44 88 ILE A O 1
ATOM 693 N N . PRO A 1 89 ? 10.312 11.619 10.374 1.00 93.06 89 PRO A N 1
ATOM 694 C CA . PRO A 1 89 ? 10.520 10.579 11.384 1.00 93.06 89 PRO A CA 1
ATOM 695 C C . PRO A 1 89 ? 9.792 9.271 11.050 1.00 93.06 89 PRO A C 1
ATOM 697 O O . PRO A 1 89 ? 10.298 8.189 11.338 1.00 93.06 89 PRO A O 1
ATOM 700 N N . ARG A 1 90 ? 8.623 9.357 10.401 1.00 92.50 90 ARG A N 1
ATOM 701 C CA . ARG A 1 90 ? 7.832 8.190 9.982 1.00 92.50 90 ARG A CA 1
ATOM 702 C C . ARG A 1 90 ? 8.536 7.410 8.874 1.00 92.50 90 ARG A C 1
ATOM 704 O O . ARG A 1 90 ? 8.575 6.186 8.926 1.00 92.50 90 ARG A O 1
ATOM 711 N N . LEU A 1 91 ? 9.146 8.111 7.919 1.00 90.75 91 LEU A N 1
ATOM 712 C CA . LEU A 1 91 ? 9.969 7.501 6.873 1.00 90.75 91 LEU A CA 1
ATOM 713 C C . LEU A 1 91 ? 11.209 6.816 7.454 1.00 90.75 91 LEU A C 1
ATOM 715 O O . LEU A 1 91 ? 11.529 5.699 7.057 1.00 90.75 91 LEU A O 1
ATOM 719 N N . VAL A 1 92 ? 11.871 7.439 8.435 1.00 90.75 92 VAL A N 1
ATOM 720 C CA . VAL A 1 92 ? 13.008 6.819 9.136 1.00 90.75 92 VAL A CA 1
ATOM 721 C C . VAL A 1 92 ? 12.582 5.523 9.833 1.00 90.75 92 VAL A C 1
ATOM 723 O O . VAL A 1 92 ? 13.250 4.507 9.665 1.00 90.75 92 VAL A O 1
ATOM 726 N N . GLN A 1 93 ? 11.455 5.522 10.553 1.00 92.12 93 GLN A N 1
ATOM 727 C CA . GLN A 1 93 ? 10.909 4.310 11.183 1.00 92.12 93 GLN A CA 1
ATOM 728 C C . GLN A 1 93 ? 10.593 3.220 10.152 1.00 92.12 93 GLN A C 1
ATOM 730 O O . GLN A 1 93 ? 10.931 2.055 10.354 1.00 92.12 93 GLN A O 1
ATOM 735 N N . LEU A 1 94 ? 9.988 3.599 9.025 1.00 90.06 94 LEU A N 1
ATOM 736 C CA . LEU A 1 94 ? 9.655 2.674 7.945 1.00 90.06 94 LEU A CA 1
ATOM 737 C C . LEU A 1 94 ? 10.908 2.012 7.349 1.00 90.06 94 LEU A C 1
ATOM 739 O O . LEU A 1 94 ? 10.897 0.814 7.074 1.00 90.06 94 LEU A O 1
ATOM 743 N N . HIS A 1 95 ? 12.003 2.765 7.201 1.00 86.69 95 HIS A N 1
ATOM 744 C CA . HIS A 1 95 ? 13.285 2.250 6.705 1.00 86.69 95 HIS A CA 1
ATOM 745 C C . HIS A 1 95 ? 14.025 1.344 7.695 1.00 86.69 95 HIS A C 1
ATOM 747 O O . HIS A 1 95 ? 14.910 0.599 7.285 1.00 86.69 95 HIS A O 1
ATOM 753 N N . GLN A 1 96 ? 13.680 1.390 8.981 1.00 87.38 96 GLN A N 1
ATOM 754 C CA . GLN A 1 96 ? 14.271 0.517 9.998 1.00 87.38 96 GLN A CA 1
ATOM 755 C C . GLN A 1 96 ? 13.591 -0.855 10.082 1.00 87.38 96 GLN A C 1
ATOM 757 O O . GLN A 1 96 ? 14.108 -1.748 10.750 1.00 87.38 96 GLN A O 1
ATOM 762 N N . LEU A 1 97 ? 12.448 -1.052 9.417 1.00 87.19 97 LEU A N 1
ATOM 763 C CA . LEU A 1 97 ? 11.801 -2.358 9.360 1.00 87.19 97 LEU A CA 1
ATOM 764 C C . LEU A 1 97 ? 12.677 -3.358 8.587 1.00 87.19 97 LEU A C 1
ATOM 766 O O . LEU A 1 97 ? 13.017 -3.125 7.428 1.00 87.19 97 LEU A O 1
ATOM 770 N N . GLN A 1 98 ? 12.980 -4.501 9.215 1.00 75.19 98 GLN A N 1
ATOM 771 C CA . GLN A 1 98 ? 13.767 -5.596 8.626 1.00 75.19 98 GLN A CA 1
ATOM 772 C C . GLN A 1 98 ? 13.055 -6.970 8.601 1.00 75.19 98 GLN A C 1
ATOM 774 O O . GLN A 1 98 ? 13.547 -7.929 9.195 1.00 75.19 98 GLN A O 1
ATOM 779 N N . PRO A 1 99 ? 11.894 -7.145 7.953 1.00 67.31 99 PRO A N 1
ATOM 780 C CA . PRO A 1 99 ? 11.342 -8.479 7.717 1.00 67.31 99 PRO A CA 1
ATOM 781 C C . PRO A 1 99 ? 12.061 -9.185 6.554 1.00 67.31 99 PRO A C 1
ATOM 783 O O . PRO A 1 99 ? 12.832 -8.551 5.830 1.00 67.31 99 PRO A O 1
ATOM 786 N N . PRO A 1 100 ? 11.803 -10.489 6.332 1.00 72.50 100 PRO A N 1
ATOM 787 C CA . PRO A 1 100 ? 12.500 -11.306 5.336 1.00 72.50 100 PRO A CA 1
ATOM 788 C C . PRO A 1 100 ? 11.968 -11.032 3.923 1.00 72.50 100 PRO A C 1
ATOM 790 O O . PRO A 1 100 ? 11.468 -11.913 3.227 1.00 72.50 100 PRO A O 1
ATOM 793 N N . TRP A 1 101 ? 11.996 -9.775 3.517 1.00 72.50 101 TRP A N 1
ATOM 794 C CA . TRP A 1 101 ? 11.566 -9.355 2.205 1.00 72.50 101 TRP A CA 1
ATOM 795 C C . TRP A 1 101 ? 12.709 -9.502 1.195 1.00 72.50 101 TRP A C 1
ATOM 797 O O . TRP A 1 101 ? 13.869 -9.224 1.506 1.00 72.50 101 TRP A O 1
ATOM 807 N N . SER A 1 102 ? 12.386 -9.864 -0.043 1.00 70.75 102 SER A N 1
ATOM 808 C CA . SER A 1 102 ? 13.348 -9.795 -1.143 1.00 70.75 102 SER A CA 1
ATOM 809 C C . SER A 1 102 ? 13.581 -8.342 -1.554 1.00 70.75 102 SER A C 1
ATOM 811 O O . SER A 1 102 ? 12.641 -7.549 -1.588 1.00 70.75 102 SER A O 1
ATOM 813 N N . ARG A 1 103 ? 14.824 -8.006 -1.909 1.00 73.81 103 ARG A N 1
ATOM 814 C CA . ARG A 1 103 ? 15.127 -6.758 -2.615 1.00 73.81 103 ARG A CA 1
ATOM 815 C C . ARG A 1 103 ? 14.334 -6.735 -3.929 1.00 73.81 103 ARG A C 1
ATOM 817 O O . ARG A 1 103 ? 14.315 -7.734 -4.646 1.00 73.81 103 ARG A O 1
ATOM 824 N N . PHE A 1 104 ? 13.661 -5.633 -4.215 1.00 76.94 104 PHE A N 1
ATOM 825 C CA . PHE A 1 104 ? 13.039 -5.380 -5.503 1.00 76.94 104 PHE A CA 1
ATOM 826 C C . PHE A 1 104 ? 14.139 -5.193 -6.542 1.00 76.94 104 PHE A C 1
ATOM 828 O O . PHE A 1 104 ? 15.107 -4.444 -6.391 1.00 76.94 104 PHE A O 1
ATOM 835 N N . ASP A 1 105 ? 13.969 -5.883 -7.650 1.00 79.44 105 ASP A N 1
ATOM 836 C CA . ASP A 1 105 ? 14.835 -5.716 -8.794 1.00 79.44 105 ASP A CA 1
ATOM 837 C C . ASP A 1 105 ? 14.102 -4.831 -9.801 1.00 79.44 105 ASP A C 1
ATOM 839 O O . ASP A 1 105 ? 13.275 -5.299 -10.588 1.00 79.44 105 ASP A O 1
ATOM 843 N N . PHE A 1 106 ? 14.378 -3.525 -9.748 1.00 81.31 106 PHE A N 1
ATOM 844 C CA . PHE A 1 106 ? 13.812 -2.554 -10.687 1.00 81.31 106 PHE A CA 1
ATOM 845 C C . PHE A 1 106 ? 14.113 -2.927 -12.142 1.00 81.31 106 PHE A C 1
ATOM 847 O O . PHE A 1 106 ? 13.266 -2.711 -13.009 1.00 81.31 106 PHE A O 1
ATOM 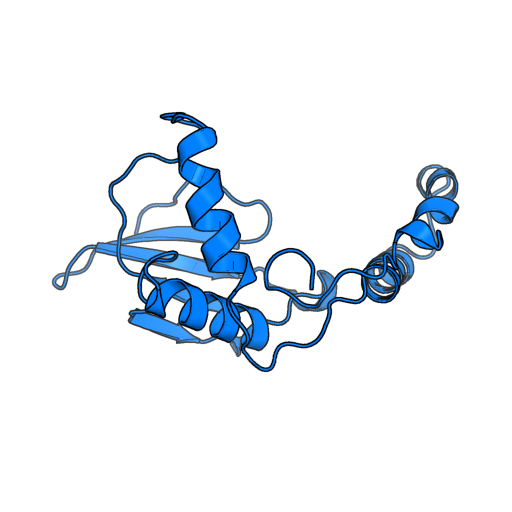854 N N . GLY A 1 107 ? 15.288 -3.501 -12.420 1.00 82.19 107 GLY A N 1
ATOM 855 C CA . GLY A 1 107 ? 15.662 -3.983 -13.744 1.00 82.19 107 GLY A CA 1
ATOM 856 C C . GLY A 1 107 ? 14.793 -5.159 -14.186 1.00 82.19 107 GLY A C 1
ATOM 857 O O . GLY A 1 107 ? 14.212 -5.119 -15.273 1.00 82.19 107 GLY A O 1
ATOM 858 N N . ALA A 1 108 ? 14.639 -6.179 -13.340 1.00 83.25 108 ALA A N 1
ATOM 859 C CA . ALA A 1 108 ? 13.766 -7.318 -13.622 1.00 83.25 108 ALA A CA 1
ATOM 860 C C . ALA A 1 108 ? 12.300 -6.888 -13.783 1.00 83.25 108 ALA A C 1
ATOM 862 O O . ALA A 1 108 ? 11.611 -7.370 -14.686 1.00 83.25 108 ALA A O 1
ATOM 863 N N . HIS A 1 109 ? 11.830 -5.939 -12.969 1.00 86.25 109 HIS A N 1
ATOM 864 C CA . HIS A 1 109 ? 10.471 -5.401 -13.048 1.00 86.25 109 HIS A CA 1
ATOM 865 C C . HIS A 1 109 ? 10.238 -4.597 -14.334 1.00 86.25 109 HIS A C 1
ATOM 867 O O . HIS A 1 109 ? 9.233 -4.781 -15.023 1.00 86.25 109 HIS A O 1
ATOM 873 N N . ALA A 1 110 ? 11.199 -3.756 -14.723 1.00 86.00 110 ALA A N 1
ATOM 874 C CA . ALA A 1 110 ? 11.171 -3.027 -15.989 1.00 86.00 110 ALA A CA 1
ATOM 875 C C . ALA A 1 110 ? 11.152 -3.986 -17.193 1.00 86.00 110 ALA A C 1
ATOM 877 O O . ALA A 1 110 ? 10.344 -3.824 -18.112 1.00 86.00 110 ALA A O 1
ATOM 878 N N . GLN A 1 111 ? 11.986 -5.029 -17.172 1.00 85.25 111 GLN A N 1
ATOM 879 C CA . GLN A 1 111 ? 11.997 -6.065 -18.208 1.00 85.25 111 GLN A CA 1
ATOM 880 C C . GLN A 1 111 ? 10.685 -6.855 -18.259 1.00 85.25 111 GLN A C 1
ATOM 882 O O . GLN A 1 111 ? 10.222 -7.202 -19.347 1.00 85.25 111 GLN A O 1
ATOM 887 N N . HIS A 1 112 ? 10.077 -7.139 -17.106 1.00 88.75 112 HIS A N 1
ATOM 888 C CA . HIS A 1 112 ? 8.785 -7.811 -17.024 1.00 88.75 112 HIS A CA 1
ATOM 889 C C . HIS A 1 112 ? 7.690 -7.017 -17.754 1.00 88.75 112 HIS A C 1
ATOM 891 O O . HIS A 1 112 ? 6.955 -7.593 -18.560 1.00 88.75 112 HIS A O 1
ATOM 897 N N . TYR A 1 113 ? 7.631 -5.694 -17.565 1.00 87.50 113 TYR A N 1
ATOM 898 C CA . TYR A 1 113 ? 6.723 -4.838 -18.335 1.00 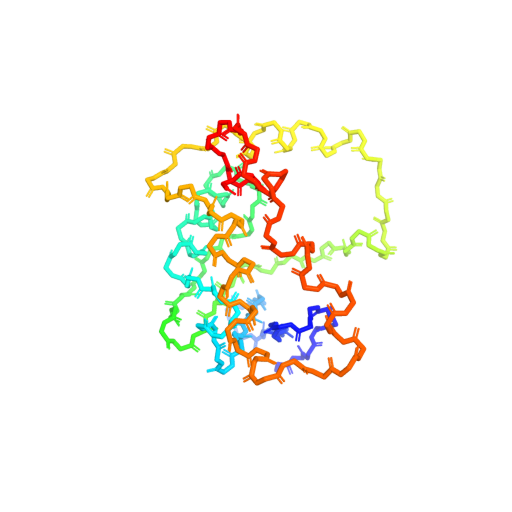87.50 113 TYR A CA 1
ATOM 899 C C . TYR A 1 113 ? 7.066 -4.797 -19.826 1.00 87.50 113 TYR A C 1
ATOM 901 O O . TYR A 1 113 ? 6.173 -4.917 -20.665 1.00 87.50 113 TYR A O 1
ATOM 909 N N . LEU A 1 114 ? 8.349 -4.682 -20.179 1.00 86.38 114 LEU A N 1
ATOM 910 C CA . LEU A 1 114 ? 8.775 -4.617 -21.581 1.00 86.38 114 LEU A CA 1
ATOM 911 C C . LEU A 1 114 ? 8.371 -5.874 -22.371 1.00 86.38 114 LEU A C 1
ATOM 913 O O . LEU A 1 114 ? 7.936 -5.777 -23.521 1.00 86.38 114 LEU A O 1
ATOM 917 N N . LYS A 1 115 ? 8.465 -7.053 -21.741 1.00 87.31 115 LYS A N 1
ATOM 918 C CA . LYS A 1 115 ? 8.022 -8.331 -22.322 1.00 87.31 115 LYS A CA 1
ATOM 919 C C . LYS A 1 115 ? 6.523 -8.334 -22.622 1.00 87.31 115 LYS A C 1
ATOM 921 O O . LYS A 1 115 ? 6.129 -8.800 -23.683 1.00 87.31 115 LYS A O 1
ATOM 926 N N . GLN A 1 116 ? 5.699 -7.778 -21.733 1.00 86.38 116 GLN A N 1
ATOM 927 C CA . GLN A 1 116 ? 4.246 -7.699 -21.934 1.00 86.38 116 GLN A CA 1
ATOM 928 C C . GLN A 1 116 ? 3.830 -6.699 -23.018 1.00 86.38 116 GLN A C 1
ATOM 930 O O . GLN A 1 116 ? 2.772 -6.854 -23.620 1.00 86.38 116 GLN A O 1
ATOM 935 N N . LEU A 1 117 ? 4.647 -5.674 -23.264 1.00 84.50 117 LEU A N 1
ATOM 936 C CA . LEU A 1 117 ? 4.401 -4.670 -24.301 1.00 84.50 117 LEU A CA 1
ATOM 937 C C . LEU A 1 117 ? 4.944 -5.078 -25.679 1.00 84.50 117 LEU A C 1
ATOM 939 O O . LEU A 1 117 ? 4.801 -4.320 -26.634 1.00 84.50 117 LEU A O 1
ATOM 943 N N . SER A 1 118 ? 5.604 -6.234 -25.793 1.00 80.88 118 SER A N 1
ATOM 944 C CA . SER A 1 118 ? 6.230 -6.678 -27.039 1.00 80.88 118 SER A CA 1
ATOM 945 C C . SER A 1 118 ? 5.230 -7.414 -27.954 1.00 80.88 118 SER A C 1
ATOM 947 O O . SER A 1 118 ? 4.537 -8.309 -27.476 1.00 80.88 118 SER A O 1
ATOM 949 N N . PRO A 1 119 ? 5.174 -7.102 -29.268 1.00 86.00 119 PRO A N 1
ATOM 950 C CA . PRO A 1 119 ? 6.029 -6.155 -29.983 1.00 86.00 119 PRO A CA 1
ATOM 951 C C . PRO A 1 119 ? 5.678 -4.690 -29.677 1.00 86.00 119 PRO A C 1
ATOM 953 O O . PRO A 1 119 ? 4.518 -4.292 -29.695 1.00 86.00 119 PRO A O 1
ATOM 956 N N . LEU A 1 120 ? 6.709 -3.869 -29.450 1.00 85.31 120 LEU A N 1
ATOM 957 C CA . LEU A 1 120 ? 6.534 -2.456 -29.109 1.00 85.31 120 LEU A CA 1
ATOM 958 C C . LEU A 1 120 ? 5.971 -1.655 -30.287 1.00 85.31 120 LEU A C 1
ATOM 960 O O . LEU A 1 120 ? 6.459 -1.767 -31.419 1.00 85.31 120 LEU A O 1
ATOM 964 N N . SER A 1 121 ? 5.022 -0.764 -29.997 1.00 85.38 121 SER A N 1
ATOM 965 C CA . SER A 1 121 ? 4.573 0.252 -30.952 1.00 85.38 121 SER A CA 1
ATOM 966 C C . SER A 1 121 ? 5.717 1.208 -31.325 1.00 85.38 121 SER A C 1
ATOM 968 O O . SER A 1 121 ? 6.698 1.353 -30.591 1.00 85.38 121 SER A O 1
ATOM 970 N N . GLY A 1 122 ? 5.606 1.889 -32.471 1.00 84.44 122 GLY A N 1
ATOM 971 C CA . GLY A 1 122 ? 6.632 2.836 -32.932 1.00 84.44 122 GLY A CA 1
ATOM 972 C C . GLY A 1 122 ? 6.939 3.953 -31.925 1.00 84.44 122 GLY A C 1
ATOM 973 O O . GLY A 1 122 ? 8.092 4.357 -31.789 1.00 84.44 122 GLY A O 1
ATOM 974 N N . GLU A 1 123 ? 5.933 4.409 -31.177 1.00 84.50 123 GLU A N 1
ATOM 975 C CA . GLU A 1 123 ? 6.096 5.397 -30.107 1.00 84.50 123 GLU A CA 1
ATOM 976 C C . GLU A 1 123 ? 6.840 4.815 -28.897 1.00 84.50 123 GLU A C 1
ATOM 978 O O . GLU A 1 123 ? 7.809 5.410 -28.428 1.00 84.50 123 GLU A O 1
ATOM 983 N N . LEU A 1 124 ? 6.465 3.610 -28.452 1.00 83.19 124 LEU A N 1
ATOM 984 C CA . LEU A 1 124 ? 7.087 2.953 -27.298 1.00 83.19 124 LEU A CA 1
ATOM 985 C C . LEU A 1 124 ? 8.535 2.520 -27.557 1.00 83.19 124 LEU A C 1
ATOM 987 O O . LEU A 1 124 ? 9.346 2.521 -26.631 1.00 83.19 124 LEU A O 1
ATOM 991 N N . LYS A 1 125 ? 8.905 2.224 -28.811 1.00 85.25 125 LYS A N 1
ATOM 992 C CA . LYS A 1 125 ? 10.301 1.929 -29.187 1.00 85.25 125 LYS A CA 1
ATOM 993 C C . LYS A 1 125 ? 11.264 3.052 -28.792 1.00 85.25 125 LYS A C 1
ATOM 995 O O . LYS A 1 125 ? 12.390 2.756 -28.401 1.00 85.25 125 LYS A O 1
ATOM 1000 N N . LYS A 1 126 ? 10.823 4.318 -28.822 1.00 85.81 126 LYS A N 1
ATOM 1001 C CA . LYS A 1 126 ? 11.638 5.477 -28.405 1.00 85.81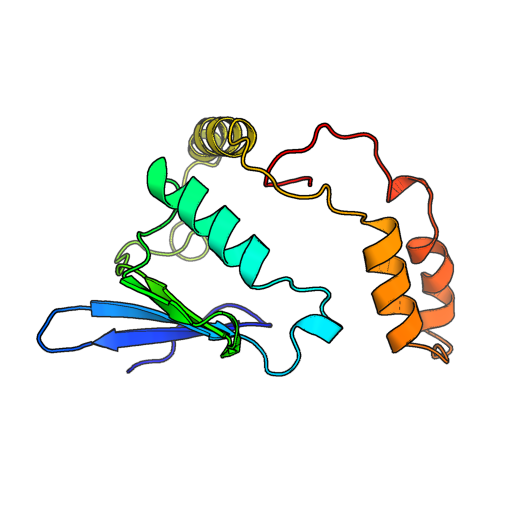 126 LYS A CA 1
ATOM 1002 C C . LYS A 1 126 ? 12.024 5.415 -26.925 1.00 85.81 126 LYS A C 1
ATOM 1004 O O . LYS A 1 126 ? 13.065 5.938 -26.541 1.00 85.81 126 LYS A O 1
ATOM 1009 N N . PHE A 1 127 ? 11.204 4.753 -26.108 1.00 83.25 127 PHE A N 1
ATOM 1010 C CA . PHE A 1 127 ? 11.404 4.636 -24.667 1.00 83.25 127 PHE A CA 1
ATOM 1011 C C . PHE A 1 127 ? 12.076 3.323 -24.245 1.00 83.25 127 PHE A C 1
ATOM 1013 O O . PHE A 1 127 ? 12.474 3.194 -23.090 1.00 83.25 127 PHE A O 1
ATOM 1020 N N . ALA A 1 128 ? 12.258 2.364 -25.159 1.00 81.56 128 ALA A N 1
ATOM 1021 C CA . ALA A 1 128 ? 12.781 1.033 -24.841 1.00 81.56 128 ALA A CA 1
ATOM 1022 C C . ALA A 1 128 ? 14.141 1.077 -24.120 1.00 81.56 128 ALA A C 1
ATOM 1024 O O . ALA A 1 128 ? 14.370 0.314 -23.183 1.00 81.56 128 ALA A O 1
ATOM 1025 N N . CYS A 1 129 ? 15.014 2.020 -24.491 1.00 81.06 129 CYS A N 1
ATOM 1026 C CA . CYS A 1 129 ? 16.335 2.169 -23.880 1.00 81.06 129 CYS A CA 1
ATOM 1027 C C . CYS A 1 129 ? 16.291 2.573 -22.397 1.00 81.06 129 CYS A C 1
ATOM 1029 O O . CYS A 1 129 ? 17.271 2.349 -21.694 1.00 81.06 129 CYS A O 1
ATOM 1031 N N . TYR A 1 130 ? 15.189 3.156 -21.902 1.00 80.81 130 TYR A N 1
ATOM 1032 C CA . TYR A 1 130 ? 15.038 3.505 -20.485 1.00 80.81 130 TYR A CA 1
ATOM 1033 C C . TYR A 1 130 ? 14.823 2.269 -19.607 1.00 80.81 130 TYR A C 1
ATOM 1035 O O . TYR A 1 130 ? 15.296 2.258 -18.475 1.00 80.81 130 TYR A O 1
ATOM 1043 N N . PHE A 1 131 ? 14.197 1.216 -20.141 1.00 74.81 131 PHE A N 1
ATOM 1044 C CA . PHE A 1 131 ? 13.917 -0.031 -19.416 1.00 74.81 131 PHE A CA 1
ATOM 1045 C C . PHE A 1 131 ? 15.157 -0.918 -19.226 1.00 74.81 131 PHE A C 1
ATOM 1047 O O . PHE A 1 131 ? 15.106 -1.897 -18.488 1.00 74.81 131 PHE A O 1
ATOM 1054 N N . THR A 1 132 ? 16.274 -0.586 -19.878 1.00 71.75 132 THR A N 1
ATOM 1055 C CA . THR A 1 132 ? 17.526 -1.357 -19.830 1.00 71.75 132 THR A CA 1
ATOM 1056 C C . THR A 1 132 ? 18.694 -0.562 -19.237 1.00 71.75 132 THR A C 1
ATOM 1058 O O . THR A 1 132 ? 19.844 -0.982 -19.357 1.00 71.75 132 THR A O 1
ATOM 1061 N N . ARG A 1 133 ? 18.440 0.605 -18.624 1.00 74.50 133 ARG A N 1
ATOM 1062 C CA . ARG A 1 133 ? 19.500 1.435 -18.025 1.00 74.50 133 ARG A CA 1
ATOM 1063 C C . ARG A 1 133 ? 20.010 0.817 -16.727 1.00 74.50 133 ARG A C 1
ATOM 1065 O O . ARG A 1 133 ? 19.227 0.463 -15.853 1.00 74.50 133 ARG A O 1
ATOM 1072 N N . SER A 1 134 ? 21.330 0.813 -16.552 1.00 64.31 134 SER A N 1
ATOM 1073 C CA . SER A 1 134 ? 21.996 0.384 -15.312 1.00 64.31 134 SER A CA 1
ATOM 1074 C C . SER A 1 134 ? 21.574 1.196 -14.083 1.00 64.31 134 SER A C 1
ATOM 1076 O O . SER A 1 134 ? 21.546 0.658 -12.982 1.00 64.31 134 SER A O 1
ATOM 1078 N N . ALA A 1 135 ? 21.175 2.460 -14.272 1.00 67.88 135 ALA A N 1
ATOM 1079 C CA . ALA A 1 135 ? 20.643 3.335 -13.225 1.00 67.88 135 ALA A CA 1
ATOM 1080 C C . ALA A 1 135 ? 19.326 2.845 -12.592 1.00 67.88 135 ALA A C 1
ATOM 1082 O O . ALA A 1 135 ? 18.907 3.398 -11.583 1.00 67.88 135 ALA A O 1
ATOM 1083 N N . LEU A 1 136 ? 18.671 1.822 -13.151 1.00 63.09 136 LEU A N 1
ATOM 1084 C CA . LEU A 1 136 ? 17.554 1.156 -12.480 1.00 63.09 136 LEU A CA 1
ATOM 1085 C C . LEU A 1 136 ? 18.043 0.256 -11.332 1.00 63.09 136 LEU A C 1
ATOM 1087 O O . LEU A 1 136 ? 17.335 0.078 -10.355 1.00 63.09 136 LEU A O 1
ATOM 1091 N N . ASN A 1 137 ? 19.286 -0.226 -11.375 1.00 61.53 137 ASN A N 1
ATOM 1092 C CA . ASN A 1 137 ? 19.842 -1.153 -10.387 1.00 61.53 137 ASN A CA 1
ATOM 1093 C C . ASN A 1 137 ? 20.733 -0.439 -9.359 1.00 61.53 137 ASN A C 1
ATOM 1095 O O . ASN A 1 137 ? 21.837 -0.897 -9.055 1.00 61.53 137 ASN A O 1
ATOM 1099 N N . LEU A 1 138 ? 20.286 0.706 -8.834 1.00 65.19 138 LEU A N 1
ATOM 1100 C CA . LEU A 1 138 ? 21.029 1.433 -7.800 1.00 65.19 138 LEU A CA 1
ATOM 1101 C C . LEU A 1 138 ? 21.222 0.554 -6.559 1.00 65.19 138 LEU A C 1
ATOM 1103 O O . LEU A 1 138 ? 20.292 -0.108 -6.100 1.00 65.19 138 LEU A O 1
ATOM 1107 N N . ALA A 1 139 ? 22.441 0.550 -6.014 1.00 65.62 139 ALA A N 1
ATOM 1108 C CA . ALA A 1 139 ? 22.843 -0.245 -4.855 1.00 65.62 139 ALA A CA 1
ATOM 1109 C C . ALA A 1 139 ? 22.332 0.352 -3.531 1.00 65.62 139 ALA A C 1
ATOM 1111 O O . ALA A 1 139 ? 23.121 0.738 -2.672 1.00 65.62 139 ALA A O 1
ATOM 1112 N N . PHE A 1 140 ? 21.012 0.448 -3.366 1.00 65.75 140 PHE A N 1
ATOM 1113 C CA . PHE A 1 140 ? 20.427 0.817 -2.081 1.00 65.75 140 PHE A CA 1
ATOM 1114 C C . PHE A 1 140 ? 20.453 -0.366 -1.100 1.00 65.75 140 PHE A C 1
ATOM 1116 O O . PHE A 1 140 ? 20.293 -1.518 -1.522 1.00 65.75 140 PHE A O 1
ATOM 1123 N N . PRO A 1 141 ? 20.631 -0.107 0.211 1.00 67.06 141 PRO A N 1
ATOM 1124 C CA . PRO A 1 141 ? 20.331 -1.092 1.244 1.00 67.06 141 PRO A CA 1
ATOM 1125 C C . PRO A 1 141 ? 18.875 -1.554 1.120 1.00 67.06 141 PRO A C 1
ATOM 1127 O O . PRO A 1 141 ? 18.002 -0.758 0.780 1.00 67.06 141 PRO A O 1
ATOM 1130 N N . ALA A 1 142 ? 18.586 -2.821 1.409 1.00 67.25 142 ALA A N 1
ATOM 1131 C CA . ALA A 1 142 ? 17.208 -3.301 1.395 1.00 67.25 142 ALA A CA 1
ATOM 1132 C C . ALA A 1 142 ? 16.404 -2.647 2.537 1.00 67.25 142 ALA A C 1
ATOM 1134 O O . ALA A 1 142 ? 16.748 -2.816 3.704 1.00 67.25 142 ALA A O 1
ATOM 1135 N N . ALA A 1 143 ? 15.335 -1.919 2.203 1.00 68.50 143 ALA A N 1
ATOM 1136 C CA . ALA A 1 143 ? 14.384 -1.333 3.156 1.00 68.50 143 ALA A CA 1
ATOM 1137 C C . ALA A 1 143 ? 13.018 -1.167 2.484 1.00 68.50 143 ALA A C 1
ATOM 1139 O O . ALA A 1 143 ? 12.988 -0.976 1.280 1.00 68.50 143 ALA A O 1
ATOM 1140 N N . LEU A 1 144 ? 11.900 -1.171 3.217 1.00 70.00 144 LEU A N 1
ATOM 1141 C CA . LEU A 1 144 ? 10.538 -1.275 2.650 1.00 70.00 144 LEU A CA 1
ATOM 1142 C C . LEU A 1 144 ? 10.251 -0.369 1.429 1.00 70.00 144 LEU A C 1
ATOM 1144 O O . LEU A 1 144 ? 9.536 -0.780 0.521 1.00 70.00 144 LEU A O 1
ATOM 1148 N N . CYS A 1 145 ? 10.795 0.852 1.403 1.00 61.56 145 CYS A N 1
ATOM 1149 C CA . CYS A 1 145 ? 10.529 1.862 0.370 1.00 61.56 145 CYS A CA 1
ATOM 1150 C C . CYS A 1 145 ? 11.400 1.752 -0.891 1.00 61.56 145 CYS A C 1
ATOM 1152 O O . CYS A 1 145 ? 11.034 2.283 -1.935 1.00 61.56 145 CYS A O 1
ATOM 1154 N N . HIS A 1 146 ? 12.572 1.137 -0.776 1.00 61.44 146 HIS A N 1
ATOM 1155 C CA . HIS A 1 146 ? 13.548 0.955 -1.855 1.00 61.44 146 HIS A CA 1
ATOM 1156 C C . HIS A 1 146 ? 14.188 -0.425 -1.734 1.00 61.44 146 HIS A C 1
ATOM 1158 O O . HIS A 1 146 ? 15.395 -0.620 -1.920 1.00 61.44 146 HIS A O 1
ATOM 1164 N N . GLN A 1 147 ? 13.334 -1.390 -1.391 1.00 52.25 147 GLN A N 1
ATOM 1165 C CA . GLN A 1 147 ? 13.538 -2.748 -1.838 1.00 52.25 147 GLN A CA 1
ATOM 1166 C C . GLN A 1 147 ? 13.776 -2.623 -3.314 1.00 52.25 147 GLN A C 1
ATOM 1168 O O . GLN A 1 147 ? 13.032 -1.834 -3.942 1.00 52.25 147 GLN A O 1
#

Mean predicted aligned error: 6.78 Å

Solvent-accessible surface area (backbone atoms only — not comparable to full-atom values): 8811 Å² total; per-residue (Å²): 114,46,83,46,91,64,70,94,62,38,50,35,27,43,39,72,53,98,94,45,58,29,34,35,38,38,50,52,95,59,40,67,82,72,72,51,54,51,66,59,52,51,52,52,46,51,57,35,23,77,73,70,75,38,66,49,76,78,45,77,41,54,94,76,29,36,38,31,26,52,58,75,88,73,75,54,58,92,82,53,69,73,69,69,76,71,47,52,64,54,52,54,55,50,51,66,50,81,73,99,68,75,67,54,52,51,44,60,52,36,43,55,49,52,59,74,50,56,82,62,52,82,72,53,54,76,52,50,68,68,50,70,42,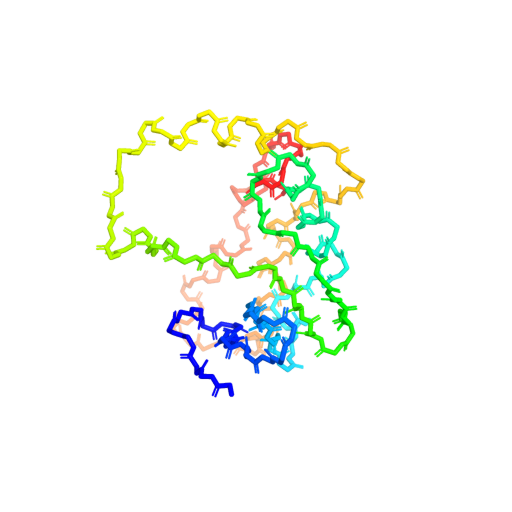70,82,51,62,64,89,62,71,75,19,77,91,51,46

Secondary structure (DSSP, 8-state):
-EEE---SSSEEEEEEETTEEEEEEE--S-SGGGT--HHHHHHHHHHHHHTTSSPPEEEEEGGGTEEEEE---SPPTTTS---GGGGHHHHHHHHT---SPPPP-HHHHHHHHHHHTPSPPHHHHTTGGGGG-GGGS--PPP-TT--

Radius of gyration: 18.03 Å; Cα contacts (8 Å, |Δi|>4): 179; chains: 1; bounding box: 46×35×48 Å

Sequence (147 aa):
MAPLSGGTTNRSWQLTTDSGRYWLRLGCEAPERLGINRHQELMAHHAAAQIGLAPAIRFAKPQHGILLLDWLSEPDWSRAPGDIMRLIPRLVQLHQLQPPWSRFDFGAHAQHYLKQLSPLSGELKKFACYFTRSALNLAFPAALCHQ

Nearest PDB structures (foldseek):
  2bkk-assembly1_A  TM=6.721E-01  e=1.010E-02  Enterococcus faecalis
  9cx8-assembly1_B  TM=5.895E-01  e=1.749E-02  Homo sapiens
  6fdn-assembly1_A  TM=5.197E-01  e=1.074E-02  Homo sapiens
  7vnx-assembly1_A  TM=5.530E-01  e=5.927E-02  Thermococcus kodakarensis
  6ruu-assembly1_A  TM=5.652E-01  e=6.696E-02  Homo sapiens

pLDDT: mean 85.03, std 9.75, range [52.25, 97.19]

Foldseek 3Di:
DAWDDDDPFKTWDWDQDPVGIKIKIAGHPCCVLQVDDLVLVVVLQCLCVVVPNHFDWPDDDSVRRITIGHDDPDDDCVVPPDPPVVCVVVVVVQQPDDDPDDFDQQLVSLVSNVVVCPVPDPVCVVVNVVSHDPVSRDPDDDTPVRD